Protein AF-A0A0S8ANI5-F1 (afdb_monomer)

Foldseek 3Di:
DDVVVLVVLQQQADDQVHGCVVPPDPVVSVVVVVVVCLLQDAPDKDKDQPPPPPPPVVQAKGKIWIFGHHPNDTFTKIWIWHDDPNDIHTHDIDSVRSPDSPDDDPPPPPDPPDDD

Radius of gyration: 16.85 Å; Cα contacts (8 Å, |Δi|>4): 169; chains: 1; bounding box: 37×22×60 Å

Mean predicted aligned error: 8.86 Å

Nearest PDB structures (foldseek):
  6w3w-assembly1_A  TM=7.539E-01  e=1.058E-01  synthetic construct
  4q53-assembly1_A  TM=5.820E-01  e=1.647E-01  Bacteroides uniformis ATCC 8492
  8q0s-assembly1_AAA  TM=5.157E-01  e=4.690E+00  Dioscoreophyllum cumminsii
  5z1p-assembly1_A  TM=4.346E-01  e=5.322E+00  Dioscoreophyllum cumminsii

Sequence (116 aa):
MNDSNLTAMASLWGGSRGPTLEYMEEAELRKRLTVMWVYLEHERYELTQETGLAVSDGGGRQGVMARLYRNGCISSVPFTLVPWSGRWLVNDIDLSAVGNPARSCPTVPAQPPGGG

pLDDT: mean 79.42, std 13.95, range [39.06, 92.44]

Structure (mmCIF, N/CA/C/O backbone):
data_AF-A0A0S8ANI5-F1
#
_entry.id   AF-A0A0S8ANI5-F1
#
loop_
_atom_site.group_PDB
_atom_site.id
_atom_site.type_symbol
_atom_site.label_atom_id
_atom_site.label_alt_id
_atom_site.label_comp_id
_atom_site.label_asym_id
_atom_site.label_entity_id
_atom_site.label_seq_id
_atom_site.pdbx_PDB_ins_code
_atom_site.Cartn_x
_atom_site.Cartn_y
_atom_site.Cartn_z
_atom_site.occupancy
_atom_site.B_iso_or_equiv
_atom_site.auth_seq_id
_atom_site.auth_comp_id
_atom_site.auth_asym_id
_atom_site.auth_atom_id
_atom_site.pdbx_PDB_model_num
ATOM 1 N N . MET A 1 1 ? -15.855 -1.463 -6.080 1.00 57.84 1 MET A N 1
ATOM 2 C CA . MET A 1 1 ? -14.584 -1.123 -6.758 1.00 57.84 1 MET A CA 1
ATOM 3 C C . MET A 1 1 ? -14.821 -1.194 -8.264 1.00 57.84 1 MET A C 1
ATOM 5 O O . MET A 1 1 ? -15.458 -2.147 -8.686 1.00 57.84 1 MET A O 1
ATOM 9 N N . ASN A 1 2 ? -14.423 -0.185 -9.044 1.00 70.81 2 ASN A N 1
ATOM 10 C CA . ASN A 1 2 ? -14.585 -0.160 -10.509 1.00 70.81 2 ASN A CA 1
ATOM 11 C C . ASN A 1 2 ? -13.214 -0.282 -11.207 1.00 70.81 2 ASN A C 1
ATOM 13 O O . ASN A 1 2 ? -12.180 -0.156 -10.547 1.00 70.81 2 ASN A O 1
ATOM 17 N N . ASP A 1 3 ? -13.194 -0.506 -12.524 1.00 71.31 3 ASP A N 1
ATOM 18 C CA . ASP A 1 3 ? -11.940 -0.692 -13.276 1.00 71.31 3 ASP A CA 1
ATOM 19 C C . ASP A 1 3 ? -11.022 0.540 -13.232 1.00 71.31 3 ASP A C 1
ATOM 21 O O . ASP A 1 3 ? -9.807 0.398 -13.119 1.00 71.31 3 ASP A O 1
ATOM 25 N N . SER A 1 4 ? -11.583 1.754 -13.188 1.00 72.44 4 SER A N 1
ATOM 26 C CA . SER A 1 4 ? -10.796 2.991 -13.059 1.00 72.44 4 SER A CA 1
ATOM 27 C C . SER A 1 4 ? -9.962 3.033 -11.771 1.00 72.44 4 SER A C 1
ATOM 29 O O . SER A 1 4 ? -8.817 3.486 -11.790 1.00 72.44 4 SER A O 1
ATOM 31 N N . ASN A 1 5 ? -10.506 2.544 -10.653 1.00 76.88 5 ASN A N 1
ATOM 32 C CA . ASN A 1 5 ? -9.776 2.471 -9.387 1.00 76.88 5 ASN A CA 1
ATOM 33 C C . ASN A 1 5 ? -8.690 1.388 -9.418 1.00 76.88 5 ASN A C 1
ATOM 35 O O . ASN A 1 5 ? -7.626 1.576 -8.831 1.00 76.88 5 ASN A O 1
ATOM 39 N N . LEU A 1 6 ? -8.928 0.279 -10.126 1.00 74.75 6 LEU A N 1
ATOM 40 C CA . LEU A 1 6 ? -7.931 -0.779 -10.307 1.00 74.75 6 LEU A CA 1
ATOM 41 C C . LEU A 1 6 ? -6.738 -0.287 -11.128 1.00 74.75 6 LEU A C 1
ATOM 43 O O . LEU A 1 6 ? -5.603 -0.498 -10.714 1.00 74.75 6 LEU A O 1
ATOM 47 N N . THR A 1 7 ? -6.971 0.423 -12.235 1.00 80.94 7 THR A N 1
ATOM 48 C CA . THR A 1 7 ? -5.894 1.009 -13.049 1.00 80.94 7 THR A CA 1
ATOM 49 C C . THR A 1 7 ? -5.077 2.028 -12.254 1.00 80.94 7 THR A C 1
ATOM 51 O O . THR A 1 7 ? -3.846 2.005 -12.293 1.00 80.94 7 THR A O 1
ATOM 54 N N . ALA A 1 8 ? -5.745 2.891 -11.480 1.00 82.69 8 ALA A N 1
ATOM 55 C CA . ALA A 1 8 ? -5.069 3.859 -10.624 1.00 82.69 8 ALA A CA 1
ATOM 56 C C . ALA A 1 8 ? -4.189 3.166 -9.574 1.00 82.69 8 ALA A C 1
ATOM 58 O O . ALA A 1 8 ? -3.014 3.511 -9.442 1.00 82.69 8 ALA A O 1
ATOM 59 N N . MET A 1 9 ? -4.711 2.145 -8.884 1.00 83.00 9 MET A N 1
ATOM 60 C CA . MET A 1 9 ? -3.922 1.357 -7.937 1.00 83.00 9 MET A CA 1
ATOM 61 C C . MET A 1 9 ? -2.758 0.658 -8.639 1.00 83.00 9 MET A C 1
ATOM 63 O O . MET A 1 9 ? -1.624 0.824 -8.207 1.00 83.00 9 MET A O 1
ATOM 67 N N . ALA A 1 10 ? -2.992 -0.042 -9.750 1.00 84.69 10 ALA A N 1
ATOM 68 C CA . ALA A 1 10 ? -1.950 -0.735 -10.510 1.00 84.69 10 ALA A CA 1
ATOM 69 C C . ALA A 1 10 ? -0.774 0.179 -10.890 1.00 84.69 10 ALA A C 1
ATOM 71 O O . ALA A 1 10 ? 0.375 -0.253 -10.878 1.00 84.69 10 ALA A O 1
ATOM 72 N N . SER A 1 11 ? -1.046 1.459 -11.170 1.00 87.25 11 SER A N 1
ATOM 73 C CA . SER A 1 11 ? -0.018 2.457 -11.492 1.00 87.25 11 SER A CA 1
ATOM 74 C C . SER A 1 11 ? 0.909 2.818 -10.321 1.00 87.25 11 SER A C 1
ATOM 76 O O . SER A 1 11 ? 1.954 3.436 -10.539 1.00 87.25 11 SER A O 1
ATOM 78 N N . LEU A 1 12 ? 0.514 2.489 -9.087 1.00 88.44 12 LEU A N 1
ATOM 79 C CA . LEU A 1 12 ? 1.278 2.708 -7.858 1.00 88.44 12 LEU A CA 1
ATOM 80 C C . LEU A 1 12 ? 2.075 1.469 -7.447 1.00 88.44 12 LEU A C 1
ATOM 82 O O . LEU A 1 12 ? 3.031 1.604 -6.692 1.00 88.44 12 LEU A O 1
ATOM 86 N N . TRP A 1 13 ? 1.704 0.287 -7.937 1.00 89.06 13 TRP A N 1
ATOM 87 C CA . TRP A 1 13 ? 2.339 -0.983 -7.597 1.00 89.06 13 TRP A CA 1
ATOM 88 C C . TRP A 1 13 ? 3.347 -1.386 -8.655 1.00 89.06 13 TRP A C 1
ATOM 90 O O . TRP A 1 13 ? 3.017 -1.413 -9.840 1.00 89.06 13 TRP A O 1
ATOM 100 N N . GLY A 1 14 ? 4.556 -1.762 -8.258 1.00 88.25 14 GLY A N 1
ATOM 101 C CA . GLY A 1 14 ? 5.580 -2.135 -9.221 1.00 88.25 14 GLY A CA 1
ATOM 102 C C . GLY A 1 14 ? 6.942 -2.378 -8.608 1.00 88.25 14 GLY A C 1
ATOM 103 O O . GLY A 1 14 ? 7.117 -2.377 -7.397 1.00 88.25 14 GLY A O 1
ATOM 104 N N . GLY A 1 15 ? 7.917 -2.591 -9.480 1.00 85.94 15 GLY A N 1
ATOM 105 C CA . GLY A 1 15 ? 9.295 -2.860 -9.093 1.00 85.94 15 GLY A CA 1
ATOM 106 C C . GLY A 1 15 ? 10.268 -2.047 -9.934 1.00 85.94 15 GLY A C 1
ATOM 107 O O . GLY A 1 15 ? 9.888 -1.106 -10.626 1.00 85.94 15 GLY A O 1
ATOM 108 N N . SER A 1 16 ? 11.528 -2.473 -9.966 1.00 78.56 16 SER A N 1
ATOM 109 C CA . SER A 1 16 ? 12.548 -1.880 -10.844 1.00 78.56 16 SER A CA 1
ATOM 110 C C . SER A 1 16 ? 12.196 -1.950 -12.337 1.00 78.56 16 SER A C 1
ATOM 112 O O . SER A 1 16 ? 12.685 -1.139 -13.117 1.00 78.56 16 SER A O 1
ATOM 114 N N . ARG A 1 17 ? 11.327 -2.891 -12.735 1.00 83.44 17 ARG A N 1
ATOM 115 C CA . ARG A 1 17 ? 10.800 -3.023 -14.104 1.00 83.44 17 ARG A CA 1
ATOM 116 C C . ARG A 1 17 ? 9.676 -2.035 -14.434 1.00 83.44 17 ARG A C 1
ATOM 118 O O . ARG A 1 17 ? 9.291 -1.972 -15.589 1.00 83.44 17 ARG A O 1
ATOM 125 N N . GLY A 1 18 ? 9.171 -1.291 -13.449 1.00 85.25 18 GLY A N 1
ATOM 126 C CA . GLY A 1 18 ? 8.037 -0.382 -13.597 1.00 85.25 18 GLY A CA 1
ATOM 127 C C . GLY A 1 18 ? 6.734 -0.902 -12.987 1.00 85.25 18 GLY A C 1
ATOM 128 O O . GLY A 1 18 ? 6.751 -1.872 -12.211 1.00 85.25 18 GLY A O 1
ATOM 129 N N . PRO A 1 19 ? 5.610 -0.224 -13.280 1.00 88.25 19 PRO A N 1
ATOM 130 C CA . PRO A 1 19 ? 4.285 -0.589 -12.804 1.00 88.25 19 PRO A CA 1
ATOM 131 C C . PRO A 1 19 ? 3.894 -2.011 -13.203 1.00 88.25 19 PRO A C 1
ATOM 133 O O . PRO A 1 19 ? 4.145 -2.465 -14.315 1.00 88.25 19 PRO A O 1
ATOM 136 N N . THR A 1 20 ? 3.211 -2.703 -12.299 1.00 87.06 20 THR A N 1
ATOM 137 C CA . THR A 1 20 ? 2.686 -4.062 -12.510 1.00 87.06 20 THR A CA 1
ATOM 138 C C . THR A 1 20 ? 1.792 -4.175 -13.744 1.00 87.06 20 THR A C 1
ATOM 140 O O . THR A 1 20 ? 1.786 -5.221 -14.387 1.00 87.06 20 THR A O 1
ATOM 143 N N . LEU A 1 21 ? 1.101 -3.095 -14.118 1.00 85.44 21 LEU A N 1
ATOM 144 C CA . LEU A 1 21 ? 0.241 -3.033 -15.304 1.00 85.44 21 LEU A CA 1
ATOM 145 C C . LEU A 1 21 ? 0.987 -3.304 -16.624 1.00 85.44 21 LEU A C 1
ATOM 147 O O . LEU A 1 21 ? 0.359 -3.693 -17.600 1.00 85.44 21 LEU A O 1
ATOM 151 N N . GLU A 1 22 ? 2.308 -3.118 -16.665 1.00 83.94 22 GLU A N 1
ATOM 152 C CA . GLU A 1 22 ? 3.100 -3.306 -17.887 1.00 83.94 22 GLU A CA 1
ATOM 153 C C . GLU A 1 22 ? 3.450 -4.775 -18.170 1.00 83.94 22 GLU A C 1
ATOM 155 O O . GLU A 1 22 ? 3.794 -5.114 -19.301 1.00 83.94 22 GLU A O 1
ATOM 160 N N . TYR A 1 23 ? 3.391 -5.656 -17.165 1.00 83.50 23 TYR A N 1
ATOM 161 C CA . TYR A 1 23 ? 3.881 -7.036 -17.298 1.00 83.50 23 TYR A CA 1
ATOM 162 C C . TYR A 1 23 ? 3.047 -8.105 -16.578 1.00 83.50 23 TYR A C 1
ATOM 164 O O . TYR A 1 23 ? 3.353 -9.290 -16.712 1.00 83.50 23 TYR A O 1
ATOM 172 N N . MET A 1 24 ? 2.031 -7.729 -15.798 1.00 85.06 24 MET A N 1
ATOM 173 C CA . MET A 1 24 ? 1.140 -8.665 -15.107 1.00 85.06 24 MET A CA 1
ATOM 174 C C . MET A 1 24 ? -0.150 -8.878 -15.903 1.00 85.06 24 MET A C 1
ATOM 176 O O . MET A 1 24 ? -0.709 -7.935 -16.456 1.00 85.06 24 MET A O 1
ATOM 180 N N . GLU A 1 25 ? -0.638 -10.118 -15.940 1.00 88.94 25 GLU A N 1
ATOM 181 C CA . GLU A 1 25 ? -1.911 -10.459 -16.582 1.00 88.94 25 GLU A CA 1
ATOM 182 C C . GLU A 1 25 ? -3.092 -9.800 -15.843 1.00 88.94 25 GLU A C 1
ATOM 184 O O . GLU A 1 25 ? -3.078 -9.673 -14.617 1.00 88.94 25 GLU A O 1
ATOM 189 N N . GLU A 1 26 ? -4.109 -9.345 -16.581 1.00 86.00 26 GLU A N 1
ATOM 190 C CA . GLU A 1 26 ? -5.185 -8.507 -16.036 1.00 86.00 26 GLU A CA 1
ATOM 191 C C . GLU A 1 26 ? -5.999 -9.219 -14.945 1.00 86.00 26 GLU A C 1
ATOM 193 O O . GLU A 1 26 ? -6.294 -8.626 -13.902 1.00 86.00 26 GLU A O 1
ATOM 198 N N . ALA A 1 27 ? -6.367 -10.489 -15.147 1.00 87.56 27 ALA A N 1
ATOM 199 C CA . ALA A 1 27 ? -7.141 -11.233 -14.161 1.00 87.56 27 ALA A CA 1
ATOM 200 C C . ALA A 1 27 ? -6.328 -11.506 -12.885 1.00 87.56 27 ALA A C 1
ATOM 202 O O . ALA A 1 27 ? -6.875 -11.429 -11.779 1.00 87.56 27 ALA A O 1
ATOM 203 N N . GLU A 1 28 ? -5.030 -11.786 -13.006 1.00 87.12 28 GLU A N 1
ATOM 204 C CA . GLU A 1 28 ? -4.117 -11.894 -11.867 1.00 87.12 28 GLU A CA 1
ATOM 205 C C . GLU A 1 28 ? -3.965 -10.560 -11.120 1.00 87.12 28 GLU A C 1
ATOM 207 O O . GLU A 1 28 ? -4.120 -10.513 -9.893 1.00 87.12 28 GLU A O 1
ATOM 212 N N . LEU A 1 29 ? -3.727 -9.470 -11.849 1.00 86.56 29 LEU A N 1
ATOM 213 C CA . LEU A 1 29 ? -3.592 -8.126 -11.295 1.00 86.56 29 LEU A CA 1
ATOM 214 C C . LEU A 1 29 ? -4.856 -7.720 -10.530 1.00 86.56 29 LEU A C 1
ATOM 216 O O . LEU A 1 29 ? -4.779 -7.290 -9.378 1.00 86.56 29 LEU A O 1
ATOM 220 N N . ARG A 1 30 ? -6.036 -7.942 -11.121 1.00 88.38 30 ARG A N 1
ATOM 221 C CA . ARG A 1 30 ? -7.334 -7.660 -10.494 1.00 88.38 30 ARG A CA 1
ATOM 222 C C . ARG A 1 30 ? -7.508 -8.423 -9.179 1.00 8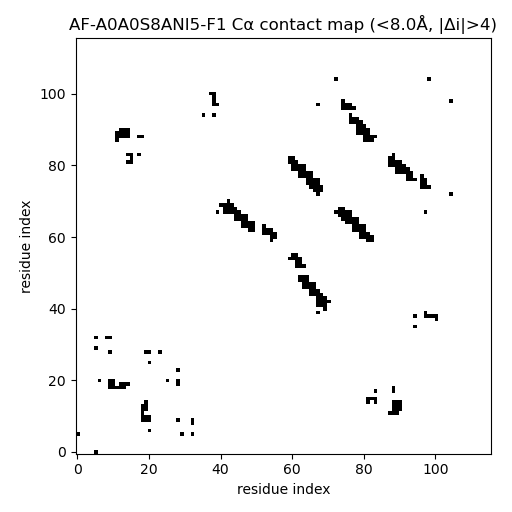8.38 30 ARG A C 1
ATOM 224 O O . ARG A 1 30 ? -7.938 -7.829 -8.187 1.00 88.38 30 ARG A O 1
ATOM 231 N N . LYS A 1 31 ? -7.153 -9.714 -9.135 1.00 88.81 31 LYS A N 1
ATOM 232 C CA . LYS A 1 31 ? -7.216 -10.528 -7.905 1.00 88.81 31 LYS A CA 1
ATOM 233 C C . LYS A 1 31 ? -6.305 -9.965 -6.815 1.00 88.81 31 LYS A C 1
ATOM 235 O O . LYS A 1 31 ? -6.767 -9.744 -5.697 1.00 88.81 31 LYS A O 1
ATOM 240 N N . ARG A 1 32 ? -5.038 -9.692 -7.140 1.00 88.75 32 ARG A N 1
ATOM 241 C CA . ARG A 1 32 ? -4.053 -9.165 -6.180 1.00 88.75 32 ARG A CA 1
ATOM 242 C C . ARG A 1 32 ? -4.467 -7.798 -5.634 1.00 88.75 32 ARG A C 1
ATOM 244 O O . ARG A 1 32 ? -4.472 -7.606 -4.420 1.00 88.75 32 ARG A O 1
ATOM 251 N N . LEU A 1 33 ? -4.898 -6.885 -6.506 1.00 88.19 33 LEU A N 1
ATOM 252 C CA . LEU A 1 33 ? -5.353 -5.553 -6.100 1.00 88.19 33 LEU A CA 1
ATOM 253 C C . LEU A 1 33 ? -6.627 -5.599 -5.257 1.00 88.19 33 LEU A C 1
ATOM 255 O O . LEU A 1 33 ? -6.774 -4.789 -4.349 1.00 88.19 33 LEU A O 1
ATOM 259 N N . THR A 1 34 ? -7.516 -6.561 -5.509 1.00 89.75 34 THR A N 1
ATOM 260 C CA . THR A 1 34 ? -8.714 -6.759 -4.683 1.00 89.75 34 THR A CA 1
ATOM 261 C C . THR A 1 34 ? -8.337 -7.217 -3.276 1.00 89.75 34 THR A C 1
ATOM 263 O O . THR A 1 34 ? -8.849 -6.666 -2.306 1.00 89.75 34 THR A O 1
ATOM 266 N N . VAL A 1 35 ? -7.405 -8.169 -3.139 1.00 89.00 35 VAL A N 1
ATOM 267 C CA . VAL A 1 35 ? -6.893 -8.586 -1.821 1.00 89.00 35 VAL A CA 1
ATOM 268 C C . VAL A 1 35 ? -6.256 -7.401 -1.099 1.00 89.00 35 VAL A C 1
ATOM 270 O O . VAL A 1 35 ? -6.588 -7.144 0.053 1.00 89.00 35 VAL A O 1
ATOM 273 N N . MET A 1 36 ? -5.403 -6.635 -1.781 1.00 89.12 36 MET A N 1
ATOM 274 C CA . MET A 1 36 ? -4.778 -5.444 -1.200 1.00 89.12 36 MET A CA 1
ATOM 275 C C . MET A 1 36 ? -5.812 -4.402 -0.779 1.00 89.12 36 MET A C 1
ATOM 277 O O . MET A 1 36 ? -5.698 -3.851 0.307 1.00 89.12 36 MET A O 1
ATOM 281 N N . TRP A 1 37 ? -6.843 -4.163 -1.588 1.00 88.56 37 TRP A N 1
ATOM 282 C CA . TRP A 1 37 ? -7.917 -3.235 -1.247 1.00 88.56 37 TRP A CA 1
ATOM 283 C C . TRP A 1 37 ? -8.667 -3.674 0.019 1.00 88.56 37 TRP A C 1
ATOM 285 O O 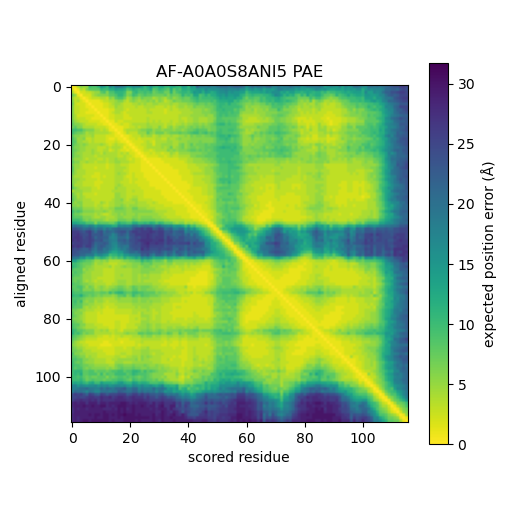. TRP A 1 37 ? -8.787 -2.883 0.948 1.00 88.56 37 TRP A O 1
ATOM 295 N N . VAL A 1 38 ? -9.074 -4.946 0.108 1.00 89.38 38 VAL A N 1
ATOM 296 C CA . VAL A 1 38 ? -9.762 -5.501 1.292 1.00 89.38 38 VAL A CA 1
ATOM 297 C C . VAL A 1 38 ? -8.880 -5.428 2.542 1.00 89.38 38 VAL A C 1
ATOM 299 O O . VAL A 1 38 ? -9.327 -5.049 3.628 1.00 89.38 38 VAL A O 1
ATOM 302 N N . TYR A 1 39 ? -7.606 -5.795 2.409 1.00 88.81 39 TYR A N 1
ATOM 303 C CA . TYR A 1 39 ? -6.694 -5.781 3.544 1.00 88.81 39 TYR A CA 1
ATOM 304 C C . TYR A 1 39 ? -6.313 -4.376 3.962 1.00 88.81 39 TYR A C 1
ATOM 306 O O . TYR A 1 39 ? -6.117 -4.174 5.146 1.00 88.81 39 TYR A O 1
ATOM 314 N N . LEU A 1 40 ? -6.230 -3.403 3.063 1.00 89.19 40 LEU A N 1
ATOM 315 C CA . LEU A 1 40 ? -5.787 -2.053 3.405 1.00 89.19 40 LEU A CA 1
ATOM 316 C C . LEU A 1 40 ? -6.933 -1.078 3.655 1.00 89.19 40 LEU A C 1
ATOM 318 O O . LEU A 1 40 ? -6.644 0.045 4.041 1.00 89.19 40 LEU A O 1
ATOM 322 N N . GLU A 1 41 ? -8.194 -1.464 3.469 1.00 88.81 41 GLU A N 1
ATOM 323 C CA . GLU A 1 41 ? -9.357 -0.616 3.758 1.00 88.81 41 GLU A CA 1
ATOM 324 C C . GLU A 1 41 ? -9.295 -0.044 5.183 1.00 88.81 41 GLU A C 1
ATOM 326 O O . GLU A 1 41 ? -9.065 -0.764 6.142 1.00 88.81 41 GLU A O 1
ATOM 331 N N . HIS A 1 42 ? -9.448 1.260 5.371 1.00 90.88 42 HIS A N 1
ATOM 332 C CA . HIS A 1 42 ? -9.312 1.878 6.690 1.00 90.88 42 HIS A CA 1
ATOM 333 C C . HIS A 1 42 ? -10.151 3.148 6.775 1.00 90.88 42 HIS A C 1
ATOM 335 O O . HIS A 1 42 ? -10.507 3.740 5.759 1.00 90.88 42 HIS A O 1
ATOM 341 N N . GLU A 1 43 ? -10.437 3.584 7.997 1.00 92.31 43 GLU A N 1
ATOM 342 C CA . GLU A 1 43 ? -11.118 4.854 8.268 1.00 92.31 43 GLU A CA 1
ATOM 343 C C . GLU A 1 43 ? -10.134 6.023 8.193 1.00 92.31 43 GLU A C 1
ATOM 345 O O . GLU A 1 43 ? -10.451 7.102 7.697 1.00 92.31 43 GLU A O 1
ATOM 350 N N . ARG A 1 44 ? -8.918 5.804 8.704 1.00 92.31 44 ARG A N 1
ATOM 351 C CA . ARG A 1 44 ? -7.855 6.806 8.769 1.00 92.31 44 ARG A CA 1
ATOM 352 C C . ARG A 1 44 ? -6.495 6.133 8.668 1.00 92.31 44 ARG A C 1
ATOM 354 O O . ARG A 1 44 ? -6.338 4.994 9.104 1.00 92.31 44 ARG A O 1
ATOM 361 N N . TYR A 1 45 ? -5.514 6.844 8.129 1.00 92.44 45 TYR A N 1
ATOM 362 C CA . TYR A 1 45 ? -4.125 6.407 8.144 1.00 92.44 45 TYR A CA 1
ATOM 363 C C . TYR A 1 45 ? -3.188 7.534 8.569 1.00 92.44 45 TYR A C 1
ATOM 365 O O . TYR A 1 45 ? -3.480 8.715 8.379 1.00 92.44 45 TYR A O 1
ATOM 373 N N . GLU A 1 46 ? -2.049 7.151 9.130 1.00 92.31 46 GLU A N 1
ATOM 374 C CA . GLU A 1 46 ? -0.917 8.028 9.403 1.00 92.31 46 GLU A CA 1
ATOM 375 C C . GLU A 1 46 ? 0.343 7.378 8.837 1.00 92.31 46 GLU A C 1
ATOM 377 O O . GLU A 1 46 ? 0.618 6.213 9.120 1.00 92.31 46 GLU A O 1
ATOM 382 N N . LEU A 1 47 ? 1.118 8.117 8.046 1.00 87.50 47 LEU A N 1
ATOM 383 C CA . LEU A 1 47 ? 2.432 7.652 7.613 1.00 87.50 47 LEU A CA 1
ATOM 384 C C . LEU A 1 47 ? 3.466 8.061 8.654 1.00 87.50 47 LEU A C 1
ATOM 386 O O . LEU A 1 47 ? 3.645 9.250 8.924 1.00 87.50 47 LEU A O 1
ATOM 390 N N . THR A 1 48 ? 4.163 7.082 9.214 1.00 81.12 48 THR A N 1
ATOM 391 C CA . THR A 1 48 ? 5.370 7.316 9.993 1.00 81.12 48 THR A CA 1
ATOM 392 C C . THR A 1 48 ? 6.576 7.007 9.128 1.00 81.12 48 THR A C 1
ATOM 394 O O . THR A 1 48 ? 6.759 5.903 8.610 1.00 81.12 48 THR A O 1
ATOM 397 N N . GLN A 1 49 ? 7.412 8.025 8.939 1.00 65.44 49 GLN A N 1
ATOM 398 C CA . GLN A 1 49 ? 8.736 7.804 8.394 1.00 65.44 49 GLN A CA 1
ATOM 399 C C . GLN A 1 49 ? 9.574 7.214 9.525 1.00 65.44 49 GLN A C 1
ATOM 401 O O . GLN A 1 49 ? 10.015 7.919 10.429 1.00 65.44 49 GLN A O 1
ATOM 406 N N . GLU A 1 50 ? 9.718 5.895 9.521 1.00 56.56 50 GLU A N 1
ATOM 407 C CA . GLU A 1 50 ? 10.617 5.218 10.441 1.00 56.56 50 GLU A CA 1
ATOM 408 C C . GLU A 1 50 ? 12.042 5.580 10.014 1.00 56.56 50 GLU A C 1
ATOM 410 O O . GLU A 1 50 ? 12.567 5.044 9.034 1.00 56.56 50 GLU A O 1
ATOM 415 N N . THR A 1 51 ? 12.686 6.497 10.729 1.00 46.00 51 THR A N 1
ATOM 416 C CA . THR A 1 51 ? 14.125 6.762 10.613 1.00 46.00 51 THR A CA 1
ATOM 417 C C . THR A 1 51 ? 14.887 5.534 11.136 1.00 46.00 51 THR A C 1
ATOM 419 O O . THR A 1 51 ? 15.435 5.551 12.231 1.00 46.00 51 THR A O 1
ATOM 422 N N . GLY A 1 52 ? 14.824 4.404 10.425 1.00 45.81 52 GLY A N 1
ATOM 423 C CA . GLY A 1 52 ? 15.310 3.121 10.942 1.00 45.81 52 GLY A CA 1
ATOM 424 C C . GLY A 1 52 ? 14.881 1.862 10.186 1.00 45.81 52 GLY A C 1
ATOM 425 O O . GLY A 1 52 ? 15.518 0.829 10.379 1.00 45.81 52 GLY A O 1
ATOM 426 N N . LEU A 1 53 ? 13.892 1.915 9.278 1.00 50.16 53 LEU A N 1
ATOM 427 C CA . LEU A 1 53 ? 13.707 0.849 8.280 1.00 50.16 53 LEU A CA 1
ATOM 428 C C . LEU A 1 53 ? 14.820 0.970 7.230 1.00 50.16 53 LEU A C 1
ATOM 430 O O . LEU A 1 53 ? 14.620 1.456 6.117 1.00 50.16 53 LEU A O 1
ATOM 434 N N . ALA A 1 54 ? 16.034 0.593 7.624 1.00 48.53 54 ALA A N 1
ATOM 435 C CA . ALA A 1 54 ? 17.202 0.578 6.768 1.00 48.53 54 ALA A CA 1
ATOM 436 C C . ALA A 1 54 ? 17.029 -0.489 5.676 1.00 48.53 54 ALA A C 1
ATOM 438 O O . ALA A 1 54 ? 17.478 -1.621 5.809 1.00 48.53 54 ALA A O 1
ATOM 439 N N . VAL A 1 55 ? 16.396 -0.103 4.569 1.00 51.09 55 VAL A N 1
ATOM 440 C CA . VAL A 1 55 ? 16.614 -0.737 3.261 1.00 51.09 55 VAL A CA 1
ATOM 441 C C . VAL A 1 55 ? 17.195 0.289 2.288 1.00 51.09 55 VAL A C 1
ATOM 443 O O . VAL A 1 55 ? 16.956 0.236 1.091 1.00 51.09 55 VAL A O 1
ATOM 446 N N . SER A 1 56 ? 18.014 1.224 2.774 1.00 52.00 56 SER A N 1
ATOM 447 C CA . SER A 1 56 ? 18.963 1.911 1.895 1.00 52.00 56 SER A CA 1
ATOM 448 C C . SER A 1 56 ? 20.109 0.943 1.589 1.00 52.00 56 SER A C 1
ATOM 450 O O . SER A 1 56 ? 21.217 1.122 2.081 1.00 52.00 56 SER A O 1
A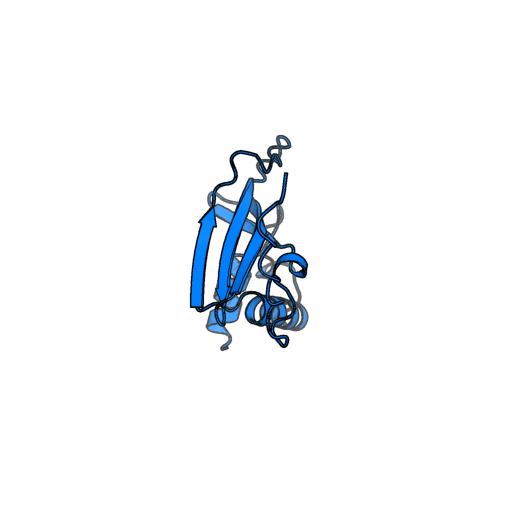TOM 452 N N . ASP A 1 57 ? 19.855 -0.111 0.803 1.00 51.75 57 ASP A N 1
ATOM 453 C CA . ASP A 1 57 ? 20.890 -1.089 0.406 1.00 51.75 57 ASP A CA 1
ATOM 454 C C . ASP A 1 57 ? 21.853 -0.554 -0.679 1.00 51.75 57 ASP A C 1
ATOM 456 O O . ASP A 1 57 ? 22.637 -1.299 -1.259 1.00 51.75 57 ASP A O 1
ATOM 460 N N . GLY A 1 58 ? 21.807 0.751 -0.969 1.00 55.03 58 GLY A N 1
ATOM 461 C CA . GLY A 1 58 ? 22.466 1.358 -2.128 1.00 55.03 58 GLY A CA 1
ATOM 462 C C . GLY A 1 58 ? 21.622 1.305 -3.410 1.00 55.03 58 GLY A C 1
ATOM 463 O O . GLY A 1 58 ? 21.877 2.080 -4.325 1.00 55.03 58 GLY A O 1
ATOM 464 N N . GLY A 1 59 ? 20.565 0.488 -3.456 1.00 61.84 59 GLY A N 1
ATOM 465 C CA . GLY A 1 59 ? 19.615 0.342 -4.568 1.00 61.84 59 GLY A CA 1
ATOM 466 C C . GLY A 1 59 ? 18.382 1.253 -4.508 1.00 61.84 59 GLY A C 1
ATOM 467 O O . GLY A 1 59 ? 17.430 1.054 -5.262 1.00 61.84 59 GLY A O 1
ATOM 468 N N . GLY A 1 60 ? 18.369 2.240 -3.606 1.00 75.38 60 GLY A N 1
ATOM 469 C CA . GLY A 1 60 ? 17.345 3.289 -3.547 1.00 75.38 60 GLY A CA 1
ATOM 470 C C . GLY A 1 60 ? 15.995 2.886 -2.947 1.00 75.38 60 GLY A C 1
ATOM 471 O O . GLY A 1 60 ? 15.071 3.685 -3.017 1.00 75.38 60 GLY A O 1
ATOM 472 N N . ARG A 1 61 ? 15.843 1.692 -2.360 1.00 84.12 61 ARG A N 1
ATOM 473 C CA . ARG A 1 61 ? 14.586 1.290 -1.701 1.00 84.12 61 ARG A CA 1
ATOM 474 C C . ARG A 1 61 ? 14.337 2.117 -0.434 1.00 84.12 61 ARG A C 1
ATOM 476 O O . ARG A 1 61 ? 15.276 2.507 0.252 1.00 84.12 61 ARG A O 1
ATOM 483 N N . GLN A 1 62 ? 13.072 2.363 -0.105 1.00 83.88 62 GLN A N 1
ATOM 484 C CA . GLN A 1 62 ? 12.682 3.107 1.095 1.00 83.88 62 GLN A CA 1
ATOM 485 C C . GLN A 1 62 ? 11.584 2.367 1.856 1.00 83.88 62 GLN A C 1
ATOM 487 O O . GLN A 1 62 ? 10.518 2.106 1.304 1.00 83.88 62 GLN A O 1
ATOM 492 N N . GLY A 1 63 ? 11.829 2.056 3.129 1.00 85.75 63 GLY A N 1
ATOM 493 C CA . GLY A 1 63 ? 10.798 1.546 4.030 1.00 85.75 63 GLY A CA 1
ATOM 494 C C . GLY A 1 63 ? 9.979 2.687 4.634 1.00 85.75 63 GLY A C 1
ATOM 495 O O . GLY A 1 63 ? 10.544 3.688 5.071 1.00 85.75 63 GLY A O 1
ATOM 496 N N . VAL A 1 64 ? 8.656 2.542 4.672 1.00 87.50 64 VAL A N 1
ATOM 497 C CA . VAL A 1 64 ? 7.747 3.438 5.405 1.00 87.50 64 VAL A CA 1
ATOM 498 C C . VAL A 1 64 ? 6.758 2.602 6.209 1.00 87.50 64 VAL A C 1
ATOM 500 O O . VAL A 1 64 ? 6.389 1.513 5.776 1.00 87.50 64 VAL A O 1
ATOM 503 N N . MET A 1 65 ? 6.310 3.090 7.362 1.00 89.81 65 MET A N 1
ATOM 504 C CA . MET A 1 65 ? 5.206 2.459 8.086 1.00 89.81 65 MET A CA 1
ATOM 505 C C . MET A 1 65 ? 3.942 3.285 7.927 1.00 89.81 65 MET A C 1
ATOM 507 O O . MET A 1 65 ? 3.961 4.515 7.991 1.00 89.81 65 MET A O 1
ATOM 511 N N . ALA A 1 66 ? 2.823 2.595 7.759 1.00 90.56 66 ALA A N 1
ATOM 512 C CA . ALA A 1 66 ? 1.504 3.188 7.837 1.00 90.56 66 ALA A CA 1
ATOM 513 C C . ALA A 1 66 ? 0.795 2.665 9.084 1.00 90.56 66 ALA A C 1
ATOM 515 O O . ALA A 1 66 ? 0.591 1.461 9.231 1.00 90.56 66 ALA A O 1
ATOM 516 N N . ARG A 1 67 ? 0.376 3.568 9.969 1.00 91.81 67 ARG A N 1
ATOM 517 C CA . ARG A 1 67 ? -0.601 3.256 11.010 1.00 91.81 67 ARG A CA 1
ATOM 518 C C . ARG A 1 67 ? -1.996 3.356 10.419 1.00 91.81 67 ARG A C 1
ATOM 520 O O . ARG A 1 67 ? -2.418 4.440 10.027 1.00 91.81 67 ARG A O 1
ATOM 527 N N . LEU A 1 68 ? -2.697 2.231 10.351 1.00 91.38 68 LEU A N 1
ATOM 528 C CA . LEU A 1 68 ? -4.062 2.130 9.844 1.00 91.38 68 LEU A CA 1
ATOM 529 C C . LEU A 1 68 ? -5.048 2.052 11.004 1.00 91.38 68 LEU A C 1
ATOM 531 O O . LEU A 1 68 ? -4.860 1.251 11.917 1.00 91.38 68 LEU A O 1
ATOM 535 N N . TYR A 1 69 ? -6.111 2.849 10.929 1.00 90.75 69 TYR A N 1
ATOM 536 C CA . TYR A 1 69 ? -7.197 2.889 11.901 1.00 90.75 69 TYR A CA 1
ATOM 537 C C . TYR A 1 69 ? -8.448 2.265 11.286 1.00 90.75 69 TYR A C 1
ATOM 539 O O . TYR A 1 69 ? -8.910 2.719 10.237 1.00 90.75 69 TYR A O 1
ATOM 547 N N . ARG A 1 70 ? -8.994 1.221 11.913 1.00 88.88 70 ARG A N 1
ATOM 548 C CA . ARG A 1 70 ? -10.188 0.514 11.421 1.00 88.88 70 ARG A CA 1
ATOM 549 C C . ARG A 1 70 ? -10.966 -0.084 12.580 1.00 88.88 70 ARG A C 1
ATOM 551 O O . ARG A 1 70 ? -10.375 -0.823 13.359 1.00 88.88 70 ARG A O 1
ATOM 558 N N . ASN A 1 71 ? -12.268 0.175 12.678 1.00 86.12 71 ASN A N 1
ATOM 559 C CA . ASN A 1 71 ? -13.153 -0.399 13.695 1.00 86.12 71 ASN A CA 1
ATOM 560 C C . ASN A 1 71 ? -12.617 -0.227 15.134 1.00 86.12 71 ASN A C 1
ATOM 562 O O . ASN A 1 71 ? -12.728 -1.131 15.960 1.00 86.12 71 ASN A O 1
ATOM 566 N N . GLY A 1 72 ? -11.982 0.915 15.426 1.00 83.00 72 GLY A N 1
ATOM 567 C CA . GLY A 1 72 ? -11.356 1.194 16.728 1.00 83.00 72 GLY A CA 1
ATOM 568 C C . GLY A 1 72 ? -9.984 0.545 16.959 1.00 83.00 72 GLY A C 1
ATOM 569 O O . GLY A 1 72 ? -9.437 0.645 18.055 1.00 83.00 72 GLY A O 1
ATOM 570 N N . CYS A 1 73 ? -9.407 -0.093 15.944 1.00 84.88 73 CYS A N 1
ATOM 571 C CA . CYS A 1 73 ? -8.111 -0.759 16.009 1.00 84.88 73 CYS A CA 1
ATOM 572 C C . CYS A 1 73 ? -7.020 0.037 15.315 1.00 84.88 73 CYS A C 1
ATOM 574 O O . CYS A 1 73 ? -7.306 0.790 14.387 1.00 84.88 73 CYS A O 1
ATOM 576 N N . ILE A 1 74 ? -5.771 -0.195 15.722 1.00 88.88 74 ILE A N 1
ATOM 577 C CA . ILE A 1 74 ? -4.591 0.421 15.116 1.00 88.88 74 ILE A CA 1
ATOM 578 C C . ILE A 1 74 ? -3.617 -0.686 14.712 1.00 88.88 74 ILE A C 1
ATOM 580 O O . ILE A 1 74 ? -3.165 -1.438 15.575 1.00 88.88 74 ILE A O 1
ATOM 584 N N . SER A 1 75 ? -3.274 -0.755 13.426 1.00 88.19 75 SER A N 1
ATOM 585 C CA . SER A 1 75 ? -2.261 -1.677 12.892 1.00 88.19 75 SER A CA 1
ATOM 586 C C . SER A 1 75 ? -1.114 -0.885 12.268 1.00 88.19 75 SER A C 1
ATOM 588 O O . SER A 1 75 ? -1.364 0.007 11.459 1.00 88.19 75 SER A O 1
ATOM 590 N N . SER A 1 76 ? 0.133 -1.207 12.618 1.00 89.81 76 SER A N 1
ATOM 591 C CA . SER A 1 76 ? 1.326 -0.647 11.968 1.00 89.81 76 SER A CA 1
ATOM 592 C C . SER A 1 76 ? 1.772 -1.575 10.846 1.00 89.81 76 SER A C 1
ATOM 594 O O . SER A 1 76 ? 2.141 -2.717 11.099 1.00 89.81 76 SER A O 1
ATOM 596 N N . VAL A 1 77 ? 1.721 -1.087 9.612 1.00 90.31 77 VAL A N 1
ATOM 597 C CA . VAL A 1 77 ? 1.915 -1.885 8.402 1.00 90.31 77 VAL A CA 1
ATOM 598 C C . VAL A 1 77 ? 3.156 -1.382 7.667 1.00 90.31 77 VAL A C 1
ATOM 600 O O . VAL A 1 77 ? 3.179 -0.206 7.290 1.00 90.31 77 VAL A O 1
ATOM 603 N N . PRO A 1 78 ? 4.176 -2.223 7.442 1.00 91.38 78 PRO A N 1
ATOM 604 C CA . PRO A 1 78 ? 5.362 -1.825 6.701 1.00 91.38 78 PRO A CA 1
ATOM 605 C C . PRO A 1 78 ? 5.101 -1.869 5.196 1.00 91.38 78 PRO A C 1
ATOM 607 O O . PRO A 1 78 ? 4.531 -2.822 4.662 1.00 91.38 78 PRO A O 1
ATOM 610 N N . PHE A 1 79 ? 5.569 -0.833 4.513 1.00 90.25 79 PHE A N 1
ATOM 611 C CA . PHE A 1 79 ? 5.572 -0.695 3.065 1.00 90.25 79 PHE A CA 1
ATOM 612 C C . PHE A 1 79 ? 7.016 -0.550 2.599 1.00 90.25 79 PHE A C 1
ATOM 614 O O . PHE A 1 79 ? 7.797 0.214 3.169 1.00 90.25 79 PHE A O 1
ATOM 621 N N . THR A 1 80 ? 7.350 -1.228 1.507 1.00 89.75 80 THR A N 1
ATOM 622 C CA . THR A 1 80 ? 8.607 -1.024 0.789 1.00 89.75 80 THR A CA 1
ATOM 623 C C . THR A 1 80 ? 8.326 -0.262 -0.492 1.00 89.75 80 THR A C 1
ATOM 625 O O . THR A 1 80 ? 7.547 -0.709 -1.334 1.00 89.75 80 THR A O 1
ATOM 628 N N . LEU A 1 81 ? 8.998 0.870 -0.658 1.00 88.94 81 LEU A N 1
ATOM 629 C CA . LEU A 1 81 ? 8.935 1.706 -1.844 1.00 88.94 81 LEU A CA 1
ATOM 630 C C . LEU A 1 81 ? 10.211 1.561 -2.673 1.00 88.94 81 LEU A C 1
ATOM 632 O O 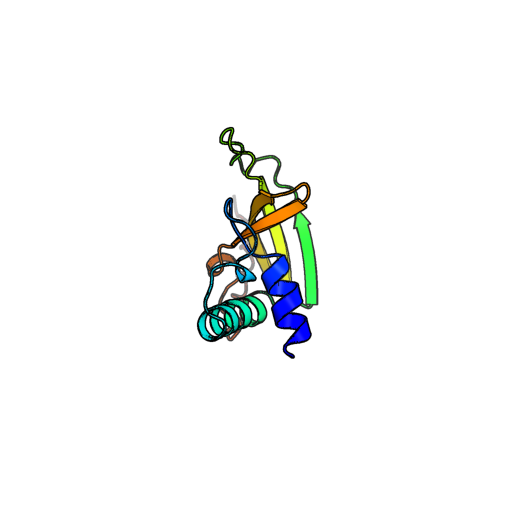. LEU A 1 81 ? 11.302 1.378 -2.130 1.00 88.94 81 LEU A O 1
ATOM 636 N N . VAL A 1 82 ? 10.081 1.684 -3.990 1.00 88.44 82 VAL A N 1
ATOM 637 C CA . VAL A 1 82 ? 11.212 1.716 -4.927 1.00 88.44 82 VAL A CA 1
ATOM 638 C C . VAL A 1 82 ? 11.108 2.923 -5.857 1.00 88.44 82 VAL A C 1
ATOM 640 O O . VAL A 1 82 ? 9.999 3.282 -6.262 1.00 88.44 82 VAL A O 1
ATOM 643 N N . PRO A 1 83 ? 12.231 3.567 -6.206 1.00 87.25 83 PRO A N 1
ATOM 644 C CA . PRO A 1 83 ? 12.231 4.689 -7.117 1.00 87.25 83 PRO A CA 1
ATOM 645 C C . PRO A 1 83 ? 12.133 4.154 -8.545 1.00 87.25 83 PRO A C 1
ATOM 647 O O . PRO A 1 83 ? 12.846 3.232 -8.938 1.00 87.25 83 PRO A O 1
ATOM 650 N N . TRP A 1 84 ? 11.256 4.751 -9.339 1.00 87.94 84 TRP A N 1
ATOM 651 C CA . TRP A 1 84 ? 11.098 4.439 -10.751 1.00 87.94 84 TRP A CA 1
ATOM 652 C C . TRP A 1 84 ? 10.688 5.699 -11.504 1.00 87.94 84 TRP A C 1
ATOM 654 O O . TRP A 1 84 ? 9.709 6.346 -11.144 1.00 87.94 84 TRP A O 1
ATOM 664 N N . SER A 1 85 ? 11.444 6.072 -12.539 1.00 87.00 85 SER A N 1
ATOM 665 C CA . SER A 1 85 ? 11.148 7.221 -13.410 1.00 87.00 85 SER A CA 1
ATOM 666 C C . SER A 1 85 ? 10.783 8.525 -12.664 1.00 87.00 85 SER A C 1
ATOM 668 O O . SER A 1 85 ? 9.860 9.238 -13.055 1.00 87.00 85 SER A O 1
ATOM 670 N N . GLY A 1 86 ? 11.484 8.835 -11.566 1.00 83.50 86 GLY A N 1
ATOM 671 C CA . GLY A 1 86 ? 11.273 10.062 -10.779 1.00 83.50 86 GLY A CA 1
ATOM 672 C C . GLY A 1 86 ? 10.088 10.032 -9.803 1.00 83.50 86 GLY A C 1
ATOM 673 O O . GLY A 1 86 ? 9.797 11.048 -9.177 1.00 83.50 86 GLY A O 1
ATOM 674 N N . ARG A 1 87 ? 9.417 8.886 -9.638 1.00 87.25 87 ARG A N 1
ATOM 675 C CA . ARG A 1 87 ? 8.353 8.657 -8.646 1.00 87.25 87 ARG A CA 1
ATOM 676 C C . ARG A 1 87 ? 8.642 7.414 -7.804 1.00 87.25 87 ARG A C 1
ATOM 678 O O . ARG A 1 87 ? 9.531 6.631 -8.126 1.00 87.25 87 ARG A O 1
ATOM 685 N N . TRP A 1 88 ? 7.883 7.233 -6.730 1.00 87.75 88 TRP A N 1
ATOM 686 C CA . TRP A 1 88 ? 7.953 6.043 -5.884 1.00 87.75 88 TRP A CA 1
ATOM 687 C C . TRP A 1 88 ? 6.835 5.068 -6.240 1.00 87.75 88 TRP A C 1
ATOM 689 O O . TRP A 1 88 ? 5.686 5.478 -6.410 1.00 87.75 88 TRP A O 1
ATOM 699 N N . LEU A 1 89 ? 7.177 3.786 -6.337 1.00 91.12 89 LEU A N 1
ATOM 700 C CA . LEU A 1 89 ? 6.232 2.683 -6.478 1.00 91.12 89 LEU A CA 1
ATOM 701 C C . LEU A 1 89 ? 6.226 1.854 -5.198 1.00 91.12 89 LEU A C 1
ATOM 703 O O . LEU A 1 89 ? 7.274 1.650 -4.587 1.00 91.12 89 LEU A O 1
ATOM 707 N N . VAL A 1 90 ? 5.057 1.351 -4.818 1.00 91.06 90 VAL A N 1
ATOM 708 C CA . VAL A 1 90 ? 4.914 0.332 -3.782 1.00 91.06 90 VAL A CA 1
ATOM 709 C C . VAL A 1 90 ? 5.384 -0.994 -4.366 1.00 91.06 90 VAL A C 1
ATOM 711 O O . VAL A 1 90 ? 4.792 -1.519 -5.310 1.00 91.06 90 VAL A O 1
ATOM 714 N N . ASN A 1 91 ? 6.468 -1.516 -3.807 1.00 89.44 91 ASN A N 1
ATOM 715 C CA . ASN A 1 91 ? 7.056 -2.789 -4.203 1.00 89.44 91 ASN A CA 1
ATOM 716 C C . ASN A 1 91 ? 6.582 -3.938 -3.322 1.00 89.44 91 ASN A C 1
ATOM 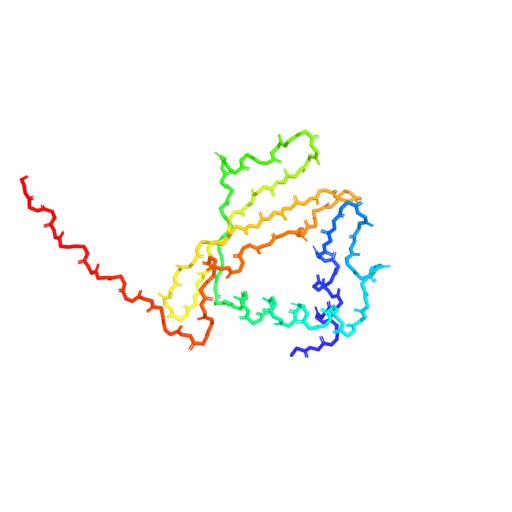718 O O . ASN A 1 91 ? 6.403 -5.042 -3.823 1.00 89.44 91 ASN A O 1
ATOM 722 N N . ASP A 1 92 ? 6.390 -3.686 -2.028 1.00 88.62 92 ASP A N 1
ATOM 723 C CA . ASP A 1 92 ? 5.970 -4.720 -1.087 1.00 88.62 92 ASP A CA 1
ATOM 724 C C . ASP A 1 92 ? 5.172 -4.140 0.087 1.00 88.62 92 ASP A C 1
ATOM 726 O O . ASP A 1 92 ? 5.388 -2.988 0.476 1.00 88.62 92 ASP A O 1
ATOM 730 N N . ILE A 1 93 ? 4.263 -4.947 0.638 1.00 88.69 93 ILE A N 1
ATOM 731 C CA . ILE A 1 93 ? 3.544 -4.679 1.887 1.00 88.69 93 ILE A CA 1
ATOM 732 C C . ILE A 1 93 ? 3.451 -5.981 2.672 1.00 88.69 93 ILE A C 1
ATOM 734 O O . ILE A 1 93 ? 2.957 -6.985 2.150 1.00 88.69 93 ILE A O 1
ATOM 738 N N . ASP A 1 94 ? 3.791 -5.936 3.957 1.00 87.75 94 ASP A N 1
ATOM 739 C CA . ASP A 1 94 ? 3.513 -7.055 4.852 1.00 87.75 94 ASP A CA 1
ATOM 740 C C . ASP A 1 94 ? 2.041 -7.041 5.295 1.00 87.75 94 ASP A C 1
ATOM 742 O O . ASP A 1 94 ? 1.654 -6.407 6.281 1.00 87.75 94 ASP A O 1
ATOM 746 N N . LEU A 1 95 ? 1.191 -7.760 4.556 1.00 85.88 95 LEU A N 1
ATOM 747 C CA . LEU A 1 95 ? -0.234 -7.877 4.882 1.00 85.88 95 LEU A CA 1
ATOM 748 C C . LEU A 1 95 ? -0.494 -8.636 6.193 1.00 85.88 95 LEU A C 1
ATOM 750 O O . LEU A 1 95 ? -1.583 -8.509 6.755 1.00 85.88 95 LEU A O 1
ATOM 754 N N . SER A 1 96 ? 0.477 -9.402 6.707 1.00 84.25 96 SER A N 1
ATOM 755 C CA . SER A 1 96 ? 0.313 -10.102 7.985 1.00 84.25 96 SER A CA 1
ATOM 756 C C . SER A 1 96 ? 0.240 -9.123 9.161 1.00 84.25 96 SER A C 1
ATOM 758 O O . SER A 1 96 ? -0.514 -9.357 10.108 1.00 84.25 96 SER A O 1
ATOM 760 N N . ALA A 1 97 ? 0.918 -7.976 9.043 1.00 84.56 97 ALA A N 1
ATOM 761 C CA . ALA A 1 97 ? 0.913 -6.903 10.033 1.00 84.56 97 ALA A CA 1
ATOM 762 C C . ALA A 1 97 ? -0.420 -6.136 10.096 1.00 84.56 97 ALA A C 1
ATOM 764 O O . ALA A 1 97 ? -0.709 -5.468 11.088 1.00 84.56 97 ALA A O 1
ATOM 765 N N . VAL A 1 98 ? -1.259 -6.237 9.059 1.00 84.06 98 VAL A N 1
ATOM 766 C CA . VAL A 1 98 ? -2.565 -5.563 9.027 1.00 84.06 98 VAL A CA 1
ATOM 767 C C . VAL A 1 98 ? -3.587 -6.264 9.931 1.00 84.06 98 VAL A C 1
ATOM 769 O O . VAL A 1 98 ? -4.470 -5.610 10.489 1.00 84.06 98 VAL A O 1
ATOM 772 N N . GLY A 1 99 ? -3.449 -7.582 10.107 1.00 79.94 99 GLY A N 1
ATOM 773 C CA . GLY A 1 99 ? -4.449 -8.435 10.746 1.00 79.94 99 GLY A CA 1
ATOM 774 C C . GLY A 1 99 ? -5.518 -8.936 9.766 1.00 79.94 99 GLY A C 1
ATOM 775 O O . GLY A 1 99 ? -5.560 -8.557 8.597 1.00 79.94 99 GLY A O 1
ATOM 776 N N . ASN A 1 100 ? -6.381 -9.849 10.226 1.00 81.38 100 ASN A N 1
ATOM 777 C CA . ASN A 1 100 ? -7.453 -10.391 9.389 1.00 81.38 100 ASN A CA 1
ATOM 778 C C . ASN A 1 100 ? -8.629 -9.395 9.335 1.00 81.38 100 ASN A C 1
ATOM 780 O O . ASN A 1 100 ? -9.242 -9.164 10.378 1.00 81.38 100 ASN A O 1
ATOM 784 N N . PRO A 1 101 ? -9.001 -8.873 8.150 1.00 79.00 101 PRO A N 1
ATOM 785 C CA . PRO A 1 101 ? -10.051 -7.862 8.014 1.00 79.00 101 PRO A CA 1
ATOM 786 C C . PRO A 1 101 ? -11.444 -8.352 8.445 1.00 79.00 101 PRO A C 1
ATOM 788 O O . PRO A 1 101 ? -12.297 -7.538 8.779 1.00 79.00 101 PRO A O 1
ATOM 791 N N . ALA A 1 102 ? -11.679 -9.668 8.470 1.00 79.62 102 ALA A N 1
ATOM 792 C CA . ALA A 1 102 ? -12.936 -10.270 8.913 1.00 79.62 102 ALA A CA 1
ATOM 793 C C . ALA A 1 102 ? -12.986 -10.558 10.426 1.00 79.62 102 ALA A C 1
ATOM 795 O O . ALA A 1 102 ? -13.997 -11.057 10.918 1.00 79.62 102 ALA A O 1
ATOM 796 N N . ARG A 1 103 ? -11.902 -10.306 11.173 1.00 77.62 103 ARG A N 1
ATOM 797 C CA . ARG A 1 103 ? -11.854 -10.533 12.622 1.00 77.62 103 ARG A CA 1
ATOM 798 C C . ARG A 1 103 ? -11.901 -9.214 13.376 1.00 77.62 103 ARG A C 1
ATOM 800 O O . ARG A 1 103 ? -11.247 -8.248 12.999 1.00 77.62 103 ARG A O 1
ATOM 807 N N . SER A 1 104 ? -12.617 -9.218 14.498 1.00 70.31 104 SER A N 1
ATOM 808 C CA . SER A 1 104 ? -12.465 -8.181 15.514 1.00 70.31 104 SER A CA 1
ATOM 809 C C . SER A 1 104 ? -11.029 -8.178 16.021 1.00 70.31 104 SER A C 1
ATOM 811 O O . SER A 1 104 ? -10.385 -9.229 16.120 1.00 70.31 104 SER A O 1
ATOM 813 N N . CYS A 1 105 ? -10.524 -6.998 16.344 1.00 67.69 105 CYS A N 1
ATOM 814 C CA . CYS A 1 105 ? -9.155 -6.873 16.805 1.00 67.69 105 CYS A CA 1
ATOM 815 C C . CYS A 1 105 ? -8.973 -7.549 18.156 1.00 67.69 105 CYS A C 1
ATOM 817 O O . CYS A 1 105 ? -9.919 -7.610 18.948 1.00 67.69 105 CYS A O 1
ATOM 819 N N . PRO A 1 106 ? -7.765 -8.057 18.434 1.00 64.62 106 PRO A N 1
ATOM 820 C CA . PRO A 1 106 ? -7.460 -8.533 19.764 1.00 64.62 106 PRO A CA 1
ATOM 821 C C . PRO A 1 106 ? -7.641 -7.361 20.727 1.00 64.62 106 PRO A C 1
ATOM 823 O O . PRO A 1 106 ? -6.960 -6.342 20.614 1.00 64.62 106 PRO A O 1
ATOM 826 N N . THR A 1 107 ? -8.580 -7.493 21.663 1.00 57.06 107 THR A N 1
ATOM 827 C CA . THR A 1 107 ? -8.629 -6.631 22.839 1.00 57.06 107 THR A CA 1
ATOM 828 C C . THR A 1 107 ? -7.268 -6.771 23.500 1.00 57.06 107 THR A C 1
ATOM 830 O O . THR A 1 107 ? -6.959 -7.847 24.009 1.00 57.06 107 THR A O 1
ATOM 833 N N . VAL A 1 108 ? -6.424 -5.739 23.441 1.00 56.88 108 VAL A N 1
ATOM 834 C CA . VAL A 1 108 ? -5.202 -5.716 24.248 1.00 56.88 108 VAL A CA 1
ATOM 835 C C . VAL A 1 108 ? -5.686 -5.869 25.691 1.00 56.88 108 VAL A C 1
ATOM 837 O O . VAL A 1 108 ? -6.428 -4.994 26.152 1.00 56.88 108 VAL A O 1
ATOM 840 N N . PRO A 1 109 ? -5.380 -6.973 26.401 1.00 48.19 109 PRO 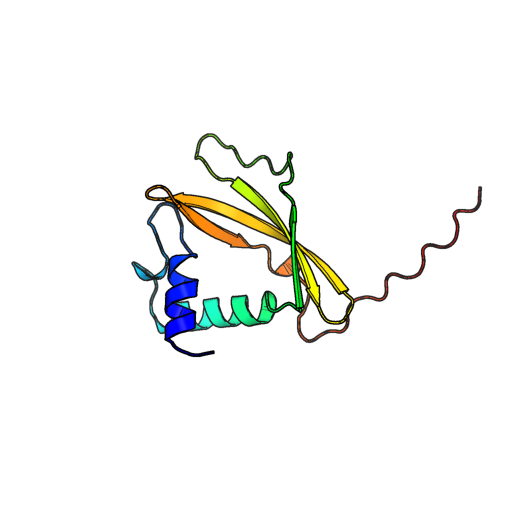A N 1
ATOM 841 C CA . PRO A 1 109 ? -5.703 -7.046 27.814 1.00 48.19 109 PRO A CA 1
ATOM 842 C C . PRO A 1 109 ? -4.992 -5.864 28.459 1.00 48.19 109 PRO A C 1
ATOM 844 O O . PRO A 1 109 ? -3.798 -5.679 28.219 1.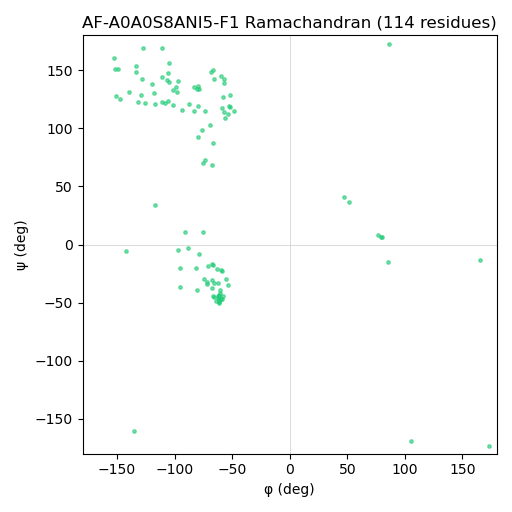00 48.19 109 PRO A O 1
ATOM 847 N N . ALA A 1 110 ? -5.723 -5.036 29.210 1.00 51.53 110 ALA A N 1
ATOM 848 C CA . ALA A 1 110 ? -5.119 -3.953 29.970 1.00 51.53 110 ALA A CA 1
ATOM 849 C C . ALA A 1 110 ? -3.931 -4.538 30.736 1.00 51.53 110 ALA A C 1
ATOM 851 O O . ALA A 1 110 ? -4.108 -5.448 31.549 1.00 51.53 110 ALA A O 1
ATOM 852 N N . GLN A 1 111 ? -2.722 -4.086 30.400 1.00 50.31 111 GLN A N 1
ATOM 853 C CA . GLN A 1 111 ? -1.512 -4.492 31.093 1.00 50.31 111 GLN A CA 1
ATOM 854 C C . GLN A 1 111 ? -1.773 -4.251 32.588 1.00 50.31 111 GLN A C 1
ATOM 856 O O . GLN A 1 111 ? -2.094 -3.113 32.947 1.00 50.31 111 GLN A O 1
ATOM 861 N N . PRO A 1 112 ? -1.745 -5.285 33.454 1.00 54.50 112 PRO A N 1
ATOM 862 C CA . PRO A 1 112 ? -1.944 -5.060 34.876 1.00 54.50 112 PRO A CA 1
ATOM 863 C C . PRO A 1 112 ? -0.886 -4.050 35.332 1.00 54.50 112 PRO A C 1
ATOM 865 O O . PRO A 1 112 ? 0.251 -4.128 34.849 1.00 54.50 112 PRO A O 1
ATOM 868 N N . PRO A 1 113 ? -1.236 -3.075 36.194 1.00 58.31 113 PRO A N 1
ATOM 869 C CA . PRO A 1 113 ? -0.255 -2.130 36.705 1.00 58.31 113 PRO A CA 1
ATOM 870 C C . PRO A 1 113 ? 0.897 -2.947 37.288 1.00 58.31 113 PRO A C 1
ATOM 872 O O . PRO A 1 113 ? 0.677 -3.791 38.157 1.00 58.31 113 PRO A O 1
ATOM 875 N N . GLY A 1 114 ? 2.093 -2.767 36.723 1.00 52.81 114 GLY A N 1
ATOM 876 C CA . GLY A 1 114 ? 3.289 -3.462 37.168 1.00 52.81 114 GLY A CA 1
ATOM 877 C C . GLY A 1 114 ? 3.452 -3.240 38.665 1.00 52.81 114 GLY A C 1
ATOM 878 O O . GLY A 1 114 ? 3.646 -2.110 39.103 1.00 52.81 114 GLY A O 1
ATOM 879 N N . GLY A 1 115 ? 3.291 -4.313 39.436 1.00 57.41 115 GLY A N 1
ATOM 880 C CA . GLY A 1 115 ? 3.639 -4.348 40.847 1.00 57.41 115 GLY A CA 1
ATOM 881 C C . GLY A 1 115 ? 5.140 -4.571 40.991 1.00 57.41 115 GLY A C 1
ATOM 882 O O . GLY A 1 115 ? 5.695 -5.445 40.321 1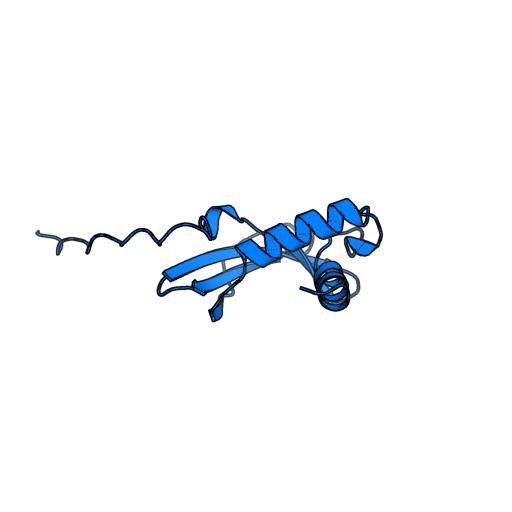.00 57.41 115 GLY A O 1
ATOM 883 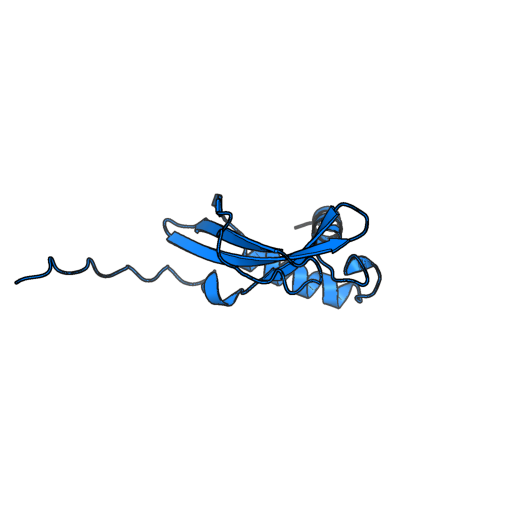N N . GLY A 1 116 ? 5.766 -3.782 41.862 1.00 39.06 116 GLY A N 1
ATOM 884 C CA . GLY A 1 116 ? 7.176 -3.865 42.239 1.00 39.06 116 GLY A CA 1
ATOM 885 C C . GLY A 1 116 ? 7.622 -2.600 42.942 1.00 39.06 116 GLY A C 1
ATOM 886 O O . GLY A 1 116 ? 8.076 -1.689 42.221 1.00 39.06 116 GLY A O 1
#

Secondary structure (DSSP, 8-state):
--HHHHHHHHTTBEETTEEGGGTS-HHHHHHHHHHHHHHH--SEEEEE--TT----SSS--EEEEEEEEETTEEEEEEEEEEEETTEEEEEEE-GGGG--TTSPPP----PPP---

Solvent-accessible surface area (backbone atoms only — not comparable to full-atom values): 6986 Å² total; per-residue (Å²): 138,57,69,72,59,51,54,56,52,33,68,38,29,24,52,91,90,38,41,40,72,80,80,49,57,67,72,61,49,53,53,54,53,49,52,50,48,61,58,64,62,57,81,45,75,45,80,43,79,50,94,71,51,80,43,69,79,82,79,61,33,42,40,37,33,35,40,37,30,45,98,93,38,80,27,66,25,50,34,34,31,34,66,47,98,93,42,73,21,45,56,46,66,51,63,77,48,54,51,62,78,92,51,82,71,83,77,75,72,78,76,70,82,84,83,131